Protein AF-A0A2R4MEC5-F1 (afdb_monomer)

Sequence (73 aa):
MGPFIRIALRYLAGGLVLRGVLSPETAQELSTDPDVIYIITQAVDWLMVVAGTALATVIEWAYQKAKQYGWAT

Solvent-accessible surface area (backbone atoms only — not comparable to full-atom values): 4065 Å² total; per-residue (Å²): 115,71,72,60,53,39,52,51,39,43,54,52,31,53,54,34,33,76,68,68,77,38,54,70,68,59,33,48,48,58,39,67,39,67,65,56,46,49,53,53,49,50,54,53,53,51,50,52,49,52,52,50,53,51,51,52,52,53,50,55,53,50,51,55,49,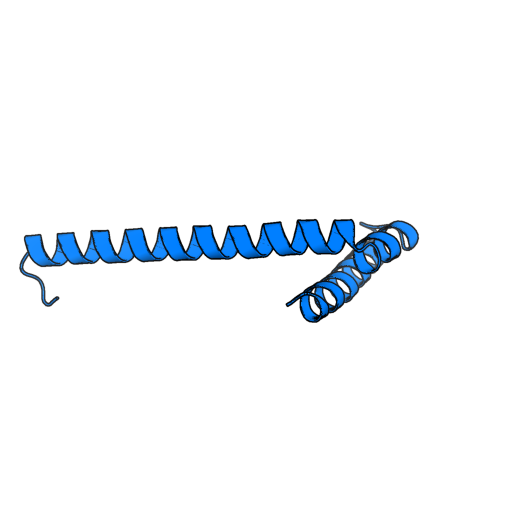36,55,76,71,68,46,98,119

Secondary structure (DSSP, 8-state):
-HHHHHHHHHHHHHHHHHTTSS-HHHHHHHHH-HHHHHHHHHHHHHHHHHHHHHHHHHHHHHHHHHHHTT---

pLDDT: mean 86.2, std 7.46, range [57.66, 97.56]

Organism: NCBI:txid454601

Mean predicted aligned error: 7.3 Å

Foldseek 3Di:
DLVVLLVVLLVVLVVCVVVVNDDPVVSVCCNPPPVNSVVVVVVVVVVVVVVVVVVVVVVVVVVVVCVVVVHDD

Radius of gyration: 19.94 Å; Cα contacts (8 Å, |Δi|>4): 40; chains: 1; bounding box: 45×25×46 Å

Structure (mmCIF, N/CA/C/O backbone):
data_AF-A0A2R4MEC5-F1
#
_entry.id   AF-A0A2R4MEC5-F1
#
loop_
_atom_site.group_PDB
_atom_site.id
_atom_site.type_symbol
_atom_site.label_atom_id
_atom_s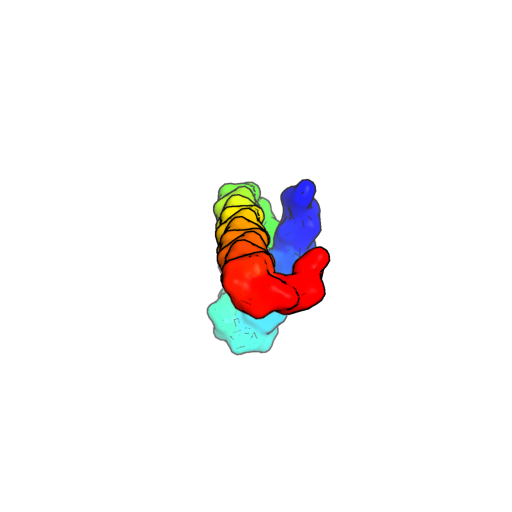ite.label_alt_id
_atom_site.label_comp_id
_atom_site.label_asym_id
_atom_site.label_entity_id
_atom_site.label_seq_id
_atom_site.pdbx_PDB_ins_code
_atom_site.Cartn_x
_atom_site.Cartn_y
_atom_site.Cartn_z
_atom_site.occupancy
_atom_site.B_iso_or_equiv
_atom_site.auth_seq_id
_atom_site.auth_comp_id
_atom_site.auth_asym_id
_atom_site.auth_atom_id
_atom_site.pdbx_PDB_model_num
ATOM 1 N N . MET A 1 1 ? 6.349 12.424 -0.763 1.00 57.66 1 MET A N 1
ATOM 2 C CA . MET A 1 1 ? 6.115 10.975 -0.960 1.00 57.66 1 MET A CA 1
ATOM 3 C C . MET A 1 1 ? 6.784 10.389 -2.211 1.00 57.66 1 MET A C 1
ATOM 5 O O . MET A 1 1 ? 7.214 9.248 -2.140 1.00 57.66 1 MET A O 1
ATOM 9 N N . GLY A 1 2 ? 6.998 11.142 -3.302 1.00 61.88 2 GLY A N 1
ATOM 10 C CA . GLY A 1 2 ? 7.666 10.640 -4.524 1.00 61.88 2 GLY A CA 1
ATOM 11 C C . GLY A 1 2 ? 9.029 9.913 -4.390 1.00 61.88 2 GLY A C 1
ATOM 12 O O . GLY A 1 2 ? 9.222 8.917 -5.089 1.00 61.88 2 GLY A O 1
ATOM 13 N N . PRO A 1 3 ? 9.978 10.311 -3.510 1.00 74.62 3 PRO A N 1
ATOM 14 C CA . PRO A 1 3 ? 11.271 9.620 -3.438 1.00 74.62 3 PRO A CA 1
ATOM 15 C C . PRO A 1 3 ? 11.173 8.192 -2.880 1.00 74.62 3 PRO A C 1
ATOM 17 O O . PRO A 1 3 ? 11.903 7.317 -3.337 1.00 74.62 3 PRO A O 1
ATOM 20 N N . PHE A 1 4 ? 10.256 7.923 -1.946 1.00 80.75 4 PHE A N 1
ATOM 21 C CA . PHE A 1 4 ? 10.114 6.591 -1.346 1.00 80.75 4 PHE A CA 1
ATOM 22 C C . PHE A 1 4 ? 9.546 5.569 -2.330 1.00 80.75 4 PHE A C 1
ATOM 24 O O . PHE A 1 4 ? 10.022 4.439 -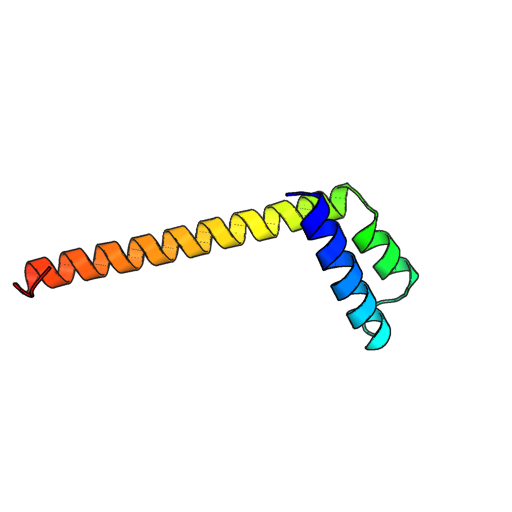2.379 1.00 80.75 4 PHE A O 1
ATOM 31 N N . ILE A 1 5 ? 8.585 5.975 -3.162 1.00 80.88 5 ILE A N 1
ATOM 32 C CA . ILE A 1 5 ? 7.985 5.101 -4.179 1.00 80.88 5 ILE A CA 1
ATOM 33 C C . ILE A 1 5 ? 8.993 4.767 -5.271 1.00 80.88 5 ILE A C 1
ATOM 35 O O . ILE A 1 5 ? 9.105 3.609 -5.657 1.00 80.88 5 ILE A O 1
ATOM 39 N N . ARG A 1 6 ? 9.817 5.735 -5.688 1.00 78.62 6 ARG A N 1
ATOM 40 C CA . ARG A 1 6 ? 10.936 5.472 -6.603 1.00 78.62 6 ARG A CA 1
ATOM 41 C C . ARG A 1 6 ? 11.911 4.434 -6.032 1.00 78.62 6 ARG A C 1
ATOM 43 O O . ARG A 1 6 ? 12.344 3.537 -6.752 1.00 78.62 6 ARG A O 1
ATOM 50 N N . ILE A 1 7 ? 12.248 4.534 -4.745 1.00 85.25 7 ILE A N 1
ATOM 51 C CA . ILE A 1 7 ? 13.128 3.566 -4.071 1.00 85.25 7 ILE A CA 1
ATOM 52 C C . ILE A 1 7 ? 12.463 2.185 -4.016 1.00 85.25 7 ILE A C 1
ATOM 54 O O . ILE A 1 7 ? 13.084 1.194 -4.401 1.00 85.25 7 ILE A O 1
ATOM 58 N N . ALA A 1 8 ? 11.198 2.116 -3.596 1.00 84.25 8 ALA A N 1
ATOM 59 C CA . ALA A 1 8 ? 10.440 0.870 -3.529 1.00 84.25 8 ALA A CA 1
ATOM 60 C C . ALA A 1 8 ? 10.346 0.187 -4.902 1.00 84.25 8 ALA A C 1
ATOM 62 O O . ALA A 1 8 ? 10.642 -1.002 -5.019 1.00 84.25 8 ALA A O 1
ATOM 63 N N . LEU A 1 9 ? 10.027 0.949 -5.951 1.00 84.50 9 LEU A N 1
ATOM 64 C CA . LEU A 1 9 ? 9.968 0.451 -7.323 1.00 84.50 9 LEU A CA 1
ATOM 65 C C . LEU A 1 9 ? 11.308 -0.096 -7.793 1.00 84.50 9 LEU A C 1
ATOM 67 O O . LEU A 1 9 ? 11.334 -1.151 -8.413 1.00 84.50 9 LEU A O 1
ATOM 71 N N . ARG A 1 10 ? 12.425 0.548 -7.449 1.00 82.75 10 ARG A N 1
ATOM 72 C CA . ARG A 1 10 ? 13.758 0.062 -7.825 1.00 82.75 10 ARG A CA 1
ATOM 73 C C . ARG A 1 10 ? 14.070 -1.310 -7.226 1.00 82.75 10 ARG A C 1
ATOM 75 O O . ARG A 1 10 ? 14.598 -2.174 -7.923 1.00 82.75 10 ARG A O 1
ATOM 82 N N . TYR A 1 11 ? 13.727 -1.527 -5.957 1.00 86.25 11 TYR A N 1
ATOM 83 C CA . TYR A 1 11 ? 13.936 -2.823 -5.305 1.00 86.25 11 TYR A CA 1
ATOM 84 C C . TYR 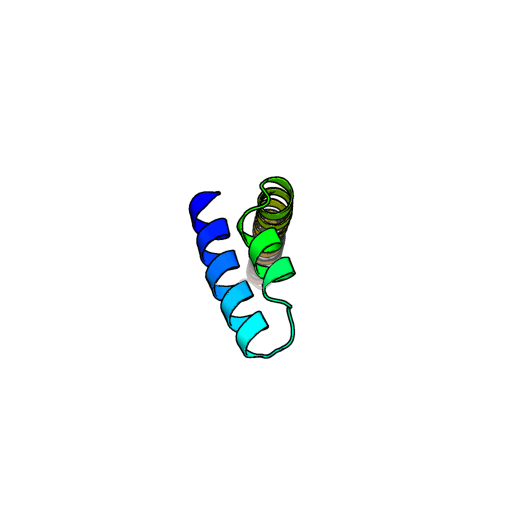A 1 11 ? 12.970 -3.895 -5.815 1.00 86.25 11 TYR A C 1
ATOM 86 O O . TYR A 1 11 ? 13.390 -5.028 -6.052 1.00 86.25 11 TYR A O 1
ATOM 94 N N . LEU A 1 12 ? 11.700 -3.541 -6.036 1.00 85.94 12 LEU A N 1
ATOM 95 C CA . LEU A 1 12 ? 10.710 -4.458 -6.602 1.00 85.94 12 LEU A CA 1
ATOM 96 C C . LEU A 1 12 ? 11.078 -4.862 -8.033 1.00 85.94 12 LEU A C 1
ATOM 98 O O . LEU A 1 12 ? 11.111 -6.051 -8.339 1.00 85.94 12 LEU A O 1
ATOM 102 N N . ALA A 1 13 ? 11.422 -3.895 -8.882 1.00 84.38 13 ALA A N 1
ATOM 103 C CA . ALA A 1 13 ? 11.838 -4.132 -10.258 1.00 84.38 13 ALA A CA 1
ATOM 104 C C . ALA A 1 13 ? 13.100 -5.003 -10.312 1.00 84.38 13 ALA A C 1
ATOM 106 O O . ALA A 1 13 ? 13.119 -6.003 -11.023 1.00 84.38 13 ALA A O 1
ATOM 107 N N . GLY A 1 14 ? 14.111 -4.709 -9.484 1.00 81.88 14 GLY A N 1
ATOM 108 C CA . GLY A 1 14 ? 15.309 -5.546 -9.371 1.00 81.88 14 GLY A CA 1
ATOM 109 C C . GLY A 1 14 ? 14.992 -6.990 -8.959 1.00 81.88 14 GLY A C 1
ATOM 110 O O . GLY A 1 14 ? 15.501 -7.932 -9.562 1.00 81.88 14 GLY A O 1
ATOM 111 N N . GLY A 1 15 ? 14.096 -7.185 -7.986 1.00 84.62 15 GLY A N 1
ATOM 112 C CA . GLY A 1 15 ? 13.650 -8.520 -7.574 1.00 84.62 15 GLY A CA 1
ATOM 113 C C . GLY A 1 15 ? 12.884 -9.278 -8.665 1.00 84.62 15 GLY A C 1
ATOM 114 O O . GLY A 1 15 ? 13.027 -10.495 -8.791 1.00 84.62 15 GLY A O 1
ATOM 115 N N . LEU A 1 16 ? 12.094 -8.573 -9.477 1.00 83.94 16 LEU A N 1
ATOM 116 C CA . LEU A 1 16 ? 11.346 -9.157 -10.593 1.00 83.94 16 LEU A CA 1
ATOM 117 C C . LEU A 1 16 ? 12.249 -9.524 -11.780 1.00 83.94 16 LEU A C 1
ATOM 119 O O . LEU A 1 16 ? 12.005 -10.548 -12.419 1.00 83.94 16 LEU A O 1
ATOM 123 N N . VAL A 1 17 ? 13.320 -8.761 -12.024 1.00 85.69 17 VAL A N 1
ATOM 124 C CA . VAL A 1 17 ? 14.366 -9.118 -13.001 1.00 85.69 17 VAL A CA 1
ATOM 125 C C . VAL A 1 17 ? 15.109 -10.375 -12.564 1.00 85.69 17 VAL A C 1
ATOM 127 O O . VAL A 1 17 ? 15.277 -11.294 -13.360 1.00 85.69 17 VAL A O 1
ATOM 130 N N . LEU A 1 18 ? 15.487 -10.475 -11.283 1.00 86.94 18 LEU A N 1
ATOM 131 C CA . LEU A 1 18 ? 16.146 -11.675 -10.746 1.00 86.94 18 LEU A CA 1
ATOM 132 C C . LEU A 1 18 ? 15.276 -12.936 -10.860 1.00 86.94 18 LEU A C 1
ATOM 134 O O . LEU A 1 18 ? 15.802 -14.039 -10.981 1.00 86.94 18 LEU A O 1
ATOM 138 N N . ARG A 1 19 ? 13.947 -12.782 -10.835 1.00 88.12 19 ARG A N 1
ATOM 139 C CA . ARG A 1 19 ? 12.989 -13.873 -11.070 1.00 88.12 19 ARG A CA 1
ATOM 140 C C . ARG A 1 19 ? 12.701 -14.144 -12.551 1.00 88.12 19 ARG A C 1
ATOM 142 O O . ARG A 1 19 ? 11.930 -15.054 -12.837 1.00 88.12 19 ARG A O 1
ATOM 149 N N . GLY A 1 20 ? 13.278 -13.374 -13.475 1.00 83.62 20 GLY A N 1
ATOM 150 C CA . GLY A 1 20 ? 13.052 -13.504 -14.918 1.00 83.62 20 GLY A CA 1
ATOM 151 C C . GLY A 1 20 ? 11.670 -13.042 -15.390 1.00 83.62 20 GLY A C 1
ATOM 152 O O . GLY A 1 20 ? 11.271 -13.366 -16.502 1.00 83.62 20 GLY A O 1
ATOM 153 N N . VAL A 1 21 ? 10.926 -12.310 -14.552 1.00 89.00 21 VAL A N 1
ATOM 154 C CA . VAL A 1 21 ? 9.579 -11.805 -14.880 1.00 89.00 21 VAL A CA 1
ATOM 155 C C . VAL A 1 21 ? 9.658 -10.512 -15.692 1.00 89.00 21 VAL A C 1
ATOM 157 O O . VAL A 1 21 ? 8.795 -10.249 -16.525 1.00 89.00 21 VAL A O 1
ATOM 160 N N . LEU A 1 22 ? 10.691 -9.704 -15.449 1.00 85.38 22 LEU A N 1
ATOM 161 C CA . LEU A 1 22 ? 10.939 -8.436 -16.131 1.00 85.38 22 LEU A CA 1
ATOM 162 C C . LEU A 1 22 ? 12.304 -8.459 -16.816 1.00 85.38 22 LEU A C 1
ATOM 164 O O . LEU A 1 22 ? 13.263 -9.016 -16.280 1.00 85.38 22 LEU A O 1
ATOM 168 N N . SER A 1 23 ? 12.397 -7.816 -17.979 1.00 87.38 23 SER A N 1
ATOM 169 C CA . SER A 1 23 ? 13.686 -7.521 -18.598 1.00 87.38 23 SER A CA 1
ATOM 170 C C . SER A 1 23 ? 14.383 -6.370 -17.851 1.00 87.38 23 SER A C 1
ATOM 172 O O . SER A 1 23 ? 13.706 -5.517 -17.258 1.00 87.38 23 SER A O 1
ATOM 174 N N . PRO A 1 24 ? 15.727 -6.319 -17.849 1.00 83.75 24 PRO A N 1
ATOM 175 C CA . PRO A 1 24 ? 16.479 -5.222 -17.239 1.00 83.75 24 PRO A CA 1
ATOM 176 C C . PRO A 1 24 ? 16.072 -3.841 -17.769 1.00 83.75 24 PRO A C 1
ATOM 178 O O . PRO A 1 24 ? 16.007 -2.882 -17.002 1.00 83.75 24 PRO A O 1
ATOM 181 N N . GLU A 1 25 ? 15.753 -3.753 -19.060 1.00 84.88 25 GLU A N 1
ATOM 182 C CA . GLU A 1 25 ? 15.373 -2.514 -19.738 1.00 84.88 25 GLU A CA 1
ATOM 183 C C . GLU A 1 25 ? 14.023 -1.997 -19.223 1.00 84.88 25 GLU A C 1
ATOM 185 O O . GLU A 1 25 ? 13.912 -0.840 -18.817 1.00 84.88 25 GLU A O 1
ATOM 190 N N . THR A 1 26 ? 13.015 -2.872 -19.135 1.00 83.00 26 THR A N 1
ATOM 191 C CA . THR A 1 26 ? 11.686 -2.508 -18.616 1.00 83.00 26 THR A CA 1
ATOM 192 C C . THR A 1 26 ? 11.733 -2.192 -17.120 1.00 83.00 26 THR A C 1
ATOM 194 O O . THR A 1 26 ? 11.033 -1.302 -16.641 1.00 83.00 26 THR A O 1
ATOM 197 N N . ALA A 1 27 ? 12.585 -2.880 -16.357 1.00 82.25 27 ALA A N 1
ATOM 198 C CA . ALA A 1 27 ? 12.789 -2.583 -14.941 1.00 82.25 27 ALA A CA 1
ATOM 199 C C . ALA A 1 27 ? 13.426 -1.205 -14.709 1.00 82.25 27 ALA A C 1
ATOM 201 O O . ALA A 1 27 ? 13.084 -0.518 -13.741 1.00 82.25 27 ALA A O 1
ATOM 202 N N . GLN A 1 28 ? 14.338 -0.794 -15.592 1.00 84.12 28 GLN A N 1
ATOM 203 C CA . GLN A 1 28 ? 14.930 0.534 -15.543 1.00 84.12 28 GLN A CA 1
ATOM 204 C C . GLN A 1 28 ? 13.865 1.599 -15.809 1.00 84.12 28 GLN A C 1
ATOM 206 O O . GLN A 1 28 ? 13.678 2.464 -14.952 1.00 84.12 28 GLN A O 1
ATOM 211 N N . GLU A 1 29 ? 13.112 1.462 -16.903 1.00 83.94 29 GLU A N 1
ATOM 212 C CA . GLU A 1 29 ? 12.019 2.364 -17.292 1.00 83.94 29 GLU A CA 1
ATOM 213 C C . GLU A 1 29 ? 10.995 2.546 -16.160 1.00 83.94 29 GLU A C 1
ATOM 215 O O . GLU A 1 29 ? 10.740 3.676 -15.739 1.00 83.94 29 GLU A O 1
ATOM 220 N N . LEU A 1 30 ? 10.545 1.445 -15.542 1.00 81.94 30 LEU A N 1
ATOM 221 C CA . LEU A 1 30 ? 9.598 1.451 -14.418 1.00 81.94 30 LEU A CA 1
ATOM 222 C C . LEU A 1 30 ? 10.075 2.282 -13.209 1.00 81.94 30 LEU A C 1
ATOM 224 O O . LEU A 1 30 ? 9.269 2.817 -12.448 1.00 81.94 30 LEU A O 1
ATOM 228 N N . SER A 1 31 ? 11.391 2.371 -12.999 1.00 80.12 31 SER A N 1
ATOM 229 C CA . SER A 1 31 ? 11.993 3.039 -11.836 1.00 80.12 31 SER A CA 1
ATOM 230 C C . SER A 1 31 ? 12.464 4.472 -12.104 1.00 80.12 31 SER A C 1
ATOM 232 O O . SER A 1 31 ? 12.748 5.211 -11.155 1.00 80.12 31 SER A O 1
ATOM 234 N N . THR A 1 32 ? 12.568 4.878 -13.372 1.00 83.69 32 THR A N 1
ATOM 235 C CA . THR A 1 32 ? 13.087 6.197 -13.763 1.00 83.69 32 THR A CA 1
ATOM 236 C C . THR A 1 32 ? 12.051 7.099 -14.408 1.00 83.69 32 THR A C 1
ATOM 238 O O . THR A 1 32 ? 12.184 8.317 -14.262 1.00 83.69 32 THR A O 1
ATOM 241 N N . ASP A 1 33 ? 11.031 6.534 -15.053 1.00 83.81 33 ASP A N 1
ATOM 242 C CA . ASP A 1 33 ? 9.988 7.298 -15.732 1.00 83.81 33 ASP A CA 1
ATOM 243 C C . ASP A 1 33 ? 9.114 8.075 -14.718 1.00 83.81 33 ASP A C 1
ATOM 245 O O . ASP A 1 33 ? 8.498 7.469 -13.830 1.00 83.81 33 ASP A O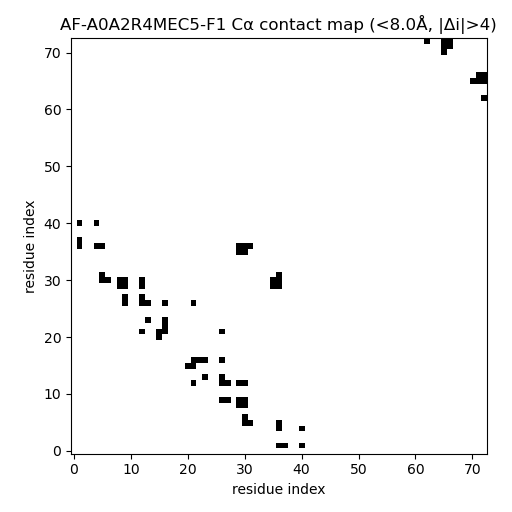 1
ATOM 249 N N . PRO A 1 34 ? 9.070 9.421 -14.799 1.00 83.88 34 PRO A N 1
ATOM 250 C CA . PRO A 1 34 ? 8.233 10.248 -13.934 1.00 83.88 34 PRO A CA 1
ATOM 251 C C . PRO A 1 34 ? 6.735 9.921 -13.999 1.00 83.88 34 PRO A C 1
ATOM 253 O O . PRO A 1 34 ? 6.080 9.958 -12.955 1.00 83.88 34 PRO A O 1
ATOM 256 N N . ASP A 1 35 ? 6.203 9.583 -15.175 1.00 88.19 35 ASP A N 1
ATOM 257 C CA . ASP A 1 35 ? 4.771 9.343 -15.386 1.00 88.19 35 ASP A CA 1
ATOM 258 C C . ASP A 1 35 ? 4.352 8.008 -14.772 1.00 88.19 35 ASP A C 1
ATOM 260 O O . ASP A 1 35 ? 3.344 7.919 -14.066 1.00 88.19 35 ASP A O 1
ATOM 264 N N . VAL A 1 36 ? 5.180 6.975 -14.941 1.00 84.25 36 VAL A N 1
ATOM 265 C CA . VAL A 1 36 ? 4.972 5.669 -14.299 1.00 84.25 36 VAL A CA 1
ATOM 266 C C . VAL A 1 36 ? 4.998 5.802 -12.778 1.00 84.25 36 VAL A C 1
ATOM 268 O O . VAL A 1 36 ? 4.106 5.302 -12.088 1.00 84.25 36 VAL A O 1
ATOM 271 N N . ILE A 1 37 ? 5.992 6.515 -12.238 1.00 85.19 37 ILE A N 1
ATOM 272 C CA . ILE A 1 37 ? 6.087 6.767 -10.796 1.00 85.19 37 ILE A CA 1
ATOM 273 C C . ILE A 1 37 ? 4.846 7.516 -10.305 1.00 85.19 37 ILE A C 1
ATOM 275 O O . ILE A 1 37 ? 4.320 7.182 -9.241 1.00 85.19 37 ILE A O 1
ATOM 279 N N . TYR A 1 38 ? 4.365 8.505 -11.062 1.00 86.06 38 TYR A N 1
ATOM 280 C CA . TYR A 1 38 ? 3.170 9.269 -10.719 1.00 86.06 38 TYR A CA 1
ATOM 281 C C . TYR A 1 38 ? 1.919 8.387 -10.670 1.00 86.06 38 TYR A C 1
ATOM 283 O O . TYR A 1 38 ? 1.222 8.387 -9.654 1.00 86.06 38 TYR A O 1
ATOM 291 N N . ILE A 1 39 ? 1.669 7.586 -11.709 1.00 86.69 39 ILE A N 1
ATOM 292 C CA . ILE A 1 39 ? 0.507 6.688 -11.781 1.00 86.69 39 ILE A CA 1
ATOM 293 C C . ILE A 1 39 ? 0.529 5.680 -10.632 1.00 86.69 39 ILE A C 1
ATOM 295 O O . ILE A 1 39 ? -0.480 5.490 -9.954 1.00 86.69 39 ILE A O 1
ATOM 299 N N . ILE A 1 40 ? 1.683 5.060 -10.369 1.00 84.56 40 ILE A N 1
ATOM 300 C CA . ILE A 1 40 ? 1.822 4.088 -9.277 1.00 84.56 40 ILE A CA 1
ATOM 301 C C . ILE A 1 40 ? 1.611 4.764 -7.925 1.00 84.56 40 ILE A C 1
ATOM 303 O O . ILE A 1 40 ? 0.929 4.211 -7.065 1.00 84.56 40 ILE A O 1
ATOM 307 N N . THR A 1 41 ? 2.152 5.970 -7.744 1.00 84.94 41 THR A N 1
ATOM 308 C CA . THR A 1 41 ? 1.934 6.749 -6.520 1.00 84.94 41 THR A CA 1
ATOM 309 C C . THR A 1 41 ? 0.453 7.000 -6.294 1.00 84.94 41 THR A C 1
ATOM 311 O O . THR A 1 41 ? -0.059 6.681 -5.225 1.00 84.94 41 THR A O 1
ATOM 314 N N . GLN A 1 42 ? -0.258 7.475 -7.316 1.00 87.19 42 GLN A N 1
ATOM 315 C CA . GLN A 1 42 ? -1.694 7.702 -7.206 1.00 87.19 42 GLN A CA 1
ATOM 316 C C . GLN A 1 42 ? -2.469 6.419 -6.924 1.00 87.19 42 GLN A C 1
ATOM 318 O O . GLN A 1 42 ? -3.365 6.428 -6.088 1.00 87.19 42 GLN A O 1
ATOM 323 N N . ALA A 1 43 ? -2.130 5.313 -7.585 1.00 85.44 43 ALA A N 1
ATOM 324 C CA . ALA A 1 43 ? -2.796 4.036 -7.360 1.00 85.44 43 ALA A CA 1
ATOM 325 C C . ALA A 1 43 ? -2.638 3.556 -5.907 1.00 85.44 43 ALA A C 1
ATOM 327 O O . ALA A 1 43 ? -3.610 3.106 -5.298 1.00 85.44 43 ALA A O 1
ATOM 328 N N . VAL A 1 44 ? -1.435 3.687 -5.336 1.00 86.62 44 VAL A N 1
ATOM 329 C CA . VAL A 1 44 ? -1.168 3.344 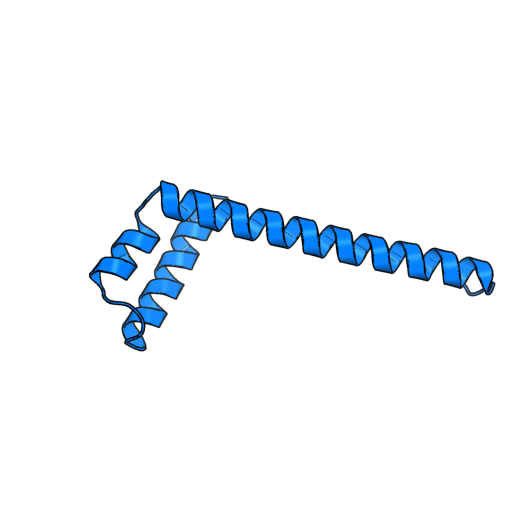-3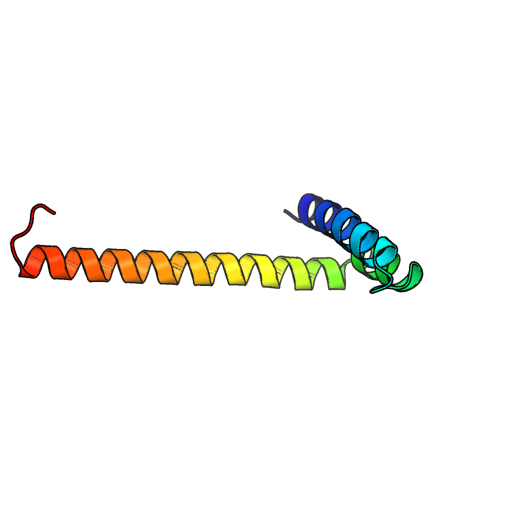.931 1.00 86.62 44 VAL A CA 1
ATOM 330 C C . VAL A 1 44 ? -1.931 4.275 -2.991 1.00 86.62 44 VAL A C 1
ATOM 332 O O . VAL A 1 44 ? -2.597 3.791 -2.076 1.00 86.62 44 VAL A O 1
ATOM 335 N N . ASP A 1 45 ? -1.897 5.585 -3.236 1.00 86.44 45 ASP A N 1
ATOM 336 C CA . ASP A 1 45 ? -2.592 6.568 -2.402 1.00 86.44 45 ASP A CA 1
ATOM 337 C C . ASP A 1 45 ? -4.111 6.313 -2.394 1.00 86.44 45 ASP A C 1
ATOM 339 O O . ASP A 1 45 ? -4.730 6.241 -1.329 1.00 86.44 45 ASP A O 1
ATOM 343 N N . TRP A 1 46 ? -4.714 6.078 -3.565 1.00 87.62 46 TRP A N 1
ATOM 344 C CA . TRP A 1 46 ? -6.136 5.743 -3.683 1.00 87.62 46 TRP A CA 1
ATOM 345 C C . TRP A 1 46 ? -6.494 4.428 -2.989 1.00 87.62 46 TRP A C 1
ATOM 347 O O . TRP A 1 46 ? -7.529 4.356 -2.323 1.00 87.62 46 TRP A O 1
ATOM 357 N N . LEU A 1 47 ? -5.642 3.403 -3.086 1.00 90.44 47 LEU A N 1
ATOM 358 C CA . LEU A 1 47 ? -5.848 2.138 -2.379 1.00 90.44 47 LEU A CA 1
ATOM 359 C C . LEU A 1 47 ? -5.884 2.347 -0.859 1.00 90.44 47 LEU A C 1
ATOM 361 O O . LEU A 1 47 ? -6.752 1.790 -0.184 1.00 90.44 47 LEU A O 1
ATOM 365 N N . MET A 1 48 ? -4.976 3.167 -0.319 1.00 87.94 48 MET A N 1
ATOM 366 C CA . MET A 1 48 ? -4.939 3.472 1.114 1.00 87.94 48 MET A CA 1
ATOM 367 C C . MET A 1 48 ? -6.183 4.239 1.565 1.00 87.94 48 MET A C 1
ATOM 369 O O . MET A 1 48 ? -6.740 3.923 2.618 1.00 87.94 48 MET A O 1
ATOM 373 N N . VAL A 1 49 ? -6.656 5.196 0.759 1.00 92.50 49 VAL A N 1
ATOM 374 C CA . VAL A 1 49 ? -7.905 5.925 1.030 1.00 92.50 49 VAL A CA 1
ATOM 375 C C . VAL A 1 49 ? -9.085 4.960 1.083 1.00 92.50 49 VAL A C 1
ATOM 377 O O . VAL A 1 49 ? -9.803 4.933 2.079 1.00 92.50 49 VAL A O 1
ATOM 380 N N . VAL A 1 50 ? -9.256 4.118 0.061 1.00 94.94 50 VAL A N 1
ATOM 381 C CA . VAL A 1 50 ? -10.367 3.155 -0.001 1.00 94.94 50 VAL A CA 1
ATOM 382 C C . VAL A 1 50 ? -10.329 2.190 1.183 1.00 94.94 50 VAL A C 1
ATOM 384 O O . VAL A 1 50 ? -11.357 1.971 1.824 1.00 94.94 50 VAL A O 1
ATOM 387 N N . ALA A 1 51 ? -9.155 1.647 1.516 1.00 95.00 51 ALA A N 1
ATOM 388 C CA . ALA A 1 51 ? -9.000 0.739 2.650 1.00 95.00 51 ALA A CA 1
ATOM 389 C C . ALA A 1 51 ? -9.335 1.423 3.986 1.00 95.00 51 ALA A C 1
ATOM 391 O O . ALA A 1 51 ? -10.075 0.865 4.798 1.00 95.00 51 ALA A O 1
ATOM 392 N N . GLY A 1 52 ? -8.842 2.647 4.199 1.00 95.06 52 GLY A N 1
ATOM 393 C CA . GLY A 1 52 ? -9.127 3.428 5.401 1.00 95.06 52 GLY A CA 1
ATOM 394 C C . GLY A 1 52 ? -10.611 3.769 5.536 1.00 95.06 52 GLY A C 1
ATOM 395 O O . GLY A 1 52 ? -11.198 3.565 6.598 1.00 95.06 52 GLY A O 1
ATOM 396 N N . THR A 1 53 ? -11.247 4.217 4.450 1.00 96.38 53 THR A N 1
ATOM 397 C CA . THR A 1 53 ? -12.684 4.520 4.428 1.00 96.38 53 THR A CA 1
ATOM 398 C C . THR A 1 53 ? -13.530 3.275 4.675 1.00 96.38 53 THR A C 1
ATOM 400 O O . THR A 1 53 ? -14.487 3.332 5.449 1.00 96.38 53 THR A O 1
ATOM 403 N N . ALA A 1 54 ? -13.178 2.139 4.070 1.00 96.81 54 ALA A N 1
ATOM 404 C CA . ALA A 1 54 ? -13.882 0.881 4.296 1.00 96.81 54 ALA A CA 1
ATOM 405 C C . ALA A 1 54 ? -13.796 0.449 5.767 1.00 96.81 54 ALA A C 1
ATOM 407 O O . ALA A 1 54 ? -14.819 0.139 6.375 1.00 96.81 54 ALA A O 1
ATOM 408 N N . LEU A 1 55 ? -12.600 0.499 6.364 1.00 97.56 55 LEU A N 1
ATOM 409 C CA . LEU A 1 55 ? -12.401 0.166 7.776 1.00 97.56 55 LEU A CA 1
ATOM 410 C C . LEU A 1 55 ? -13.188 1.095 8.701 1.00 97.56 55 LEU A C 1
ATOM 412 O O . LEU A 1 55 ? -13.898 0.611 9.580 1.00 97.56 55 LEU A O 1
ATOM 416 N N . ALA A 1 56 ? -13.113 2.408 8.478 1.00 96.19 56 ALA A N 1
ATOM 417 C CA . ALA A 1 56 ? -13.874 3.381 9.257 1.00 96.19 56 ALA A CA 1
ATOM 418 C C . ALA A 1 56 ? -15.381 3.096 9.181 1.00 96.19 56 ALA A C 1
ATOM 420 O O . ALA A 1 56 ? -16.059 3.054 10.203 1.00 96.19 56 ALA A O 1
ATOM 421 N N . THR A 1 57 ? -15.889 2.802 7.983 1.00 96.81 57 THR A N 1
ATOM 422 C CA . THR A 1 57 ? -17.305 2.468 7.768 1.00 96.81 57 THR A CA 1
ATOM 423 C C . THR A 1 57 ? -17.719 1.215 8.540 1.00 96.81 57 THR A C 1
ATOM 425 O O . THR A 1 57 ? -18.776 1.195 9.170 1.00 96.81 57 THR A O 1
ATOM 428 N N . VAL A 1 58 ? -16.886 0.170 8.523 1.00 97.12 58 VAL A N 1
ATOM 429 C CA . VAL A 1 58 ? -17.148 -1.077 9.257 1.00 97.12 58 VAL A CA 1
ATOM 430 C C . VAL A 1 58 ? -17.156 -0.839 10.767 1.00 97.12 58 VAL A C 1
ATOM 432 O O . VAL A 1 58 ? -18.043 -1.346 11.455 1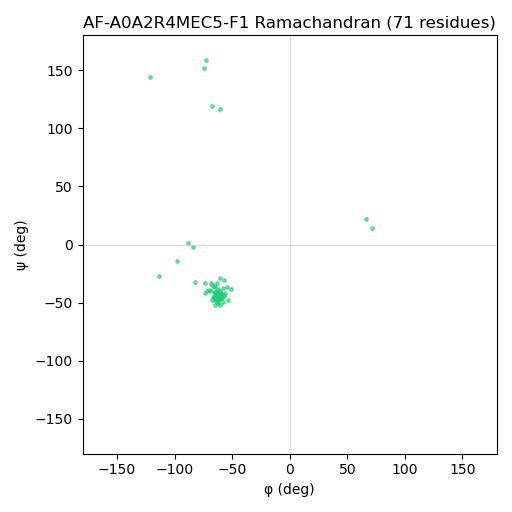.00 97.12 58 VAL A O 1
ATOM 435 N N . ILE A 1 59 ? -16.203 -0.058 11.280 1.00 96.12 59 ILE A N 1
ATOM 436 C CA . ILE A 1 59 ? -16.105 0.264 12.710 1.00 96.12 59 ILE A CA 1
ATOM 437 C C . ILE A 1 59 ? -17.337 1.044 13.166 1.00 96.12 59 ILE A C 1
ATOM 439 O O . ILE A 1 59 ? -17.976 0.657 14.142 1.00 96.12 59 ILE A O 1
ATOM 443 N N . GLU A 1 60 ? -17.711 2.096 12.438 1.00 95.69 60 GLU A N 1
ATOM 444 C CA . GLU A 1 60 ? -18.896 2.900 12.749 1.00 95.69 60 GLU A CA 1
ATOM 445 C C . GLU A 1 60 ? -20.171 2.052 12.726 1.00 95.69 60 GLU A C 1
ATOM 447 O O . GLU A 1 60 ? -21.006 2.128 13.629 1.00 95.69 60 GLU A O 1
ATOM 452 N N . TRP A 1 61 ? -20.310 1.173 11.732 1.00 94.81 61 TRP A N 1
ATOM 453 C CA . TRP A 1 61 ? -21.446 0.260 11.655 1.00 94.81 61 TRP A CA 1
ATOM 454 C C . TRP A 1 61 ? -21.508 -0.698 12.853 1.00 94.81 61 TRP A C 1
ATOM 456 O O . TRP A 1 61 ? -22.573 -0.875 13.454 1.00 94.81 61 TRP A O 1
ATOM 466 N N . ALA A 1 62 ? -20.370 -1.280 13.239 1.00 92.25 62 ALA A N 1
ATOM 467 C CA . ALA A 1 62 ? -20.278 -2.161 14.399 1.00 92.25 62 ALA A CA 1
ATOM 468 C C . ALA A 1 62 ? -20.611 -1.418 15.702 1.00 92.25 62 ALA A C 1
ATOM 470 O O . ALA A 1 62 ? -21.355 -1.934 16.538 1.00 92.25 62 ALA A O 1
ATOM 471 N N . TYR A 1 63 ? -20.130 -0.183 15.847 1.00 92.06 63 TYR A N 1
ATOM 472 C CA . TYR A 1 63 ? -20.396 0.670 17.001 1.00 92.06 63 TYR A CA 1
ATOM 473 C C . TYR A 1 63 ? -21.885 1.011 17.138 1.00 92.06 63 TYR A C 1
ATOM 475 O O . TYR A 1 63 ? -22.468 0.887 18.218 1.00 92.06 63 TYR A O 1
ATOM 483 N N . GLN A 1 64 ? -22.545 1.354 16.028 1.00 93.69 64 GLN A N 1
ATOM 484 C CA . GLN A 1 64 ? -23.990 1.594 16.016 1.00 93.69 64 GLN A CA 1
ATOM 485 C C . GLN A 1 64 ? -24.785 0.345 16.405 1.00 93.69 64 GLN A C 1
ATOM 487 O O . GLN A 1 64 ? -25.777 0.437 17.131 1.00 93.69 64 GLN A O 1
ATOM 492 N N . LYS A 1 65 ? -24.344 -0.839 15.968 1.00 92.44 65 LYS A N 1
ATOM 493 C CA . LYS A 1 65 ? -24.966 -2.101 16.380 1.00 92.44 65 LYS A CA 1
ATOM 494 C C . LYS A 1 65 ? -24.761 -2.382 17.863 1.00 92.44 65 LYS A C 1
ATOM 496 O O . LYS A 1 65 ? -25.737 -2.694 18.539 1.00 92.44 65 LYS A O 1
ATOM 501 N N . ALA A 1 66 ? -23.555 -2.195 18.390 1.00 91.31 66 ALA A N 1
ATOM 502 C CA . ALA A 1 66 ? -23.280 -2.366 19.816 1.00 91.31 66 ALA A CA 1
ATOM 503 C C . ALA A 1 66 ? -24.186 -1.477 20.690 1.00 91.31 66 ALA A C 1
ATOM 505 O O . ALA A 1 66 ? -24.762 -1.964 21.664 1.00 91.31 66 ALA A O 1
ATOM 506 N N . LYS A 1 67 ? -24.416 -0.220 20.279 1.00 89.38 67 LYS A N 1
ATOM 507 C CA . LYS A 1 67 ? -25.372 0.690 20.937 1.00 89.38 67 LYS A CA 1
ATOM 508 C C . LYS A 1 67 ? -26.807 0.168 20.917 1.00 89.38 67 LYS A C 1
ATOM 510 O O . LYS A 1 67 ? -27.486 0.235 21.936 1.00 89.38 67 LYS A O 1
ATOM 515 N N . GLN A 1 68 ? -27.270 -0.368 19.784 1.00 91.00 68 GLN A N 1
ATOM 516 C CA . GLN A 1 68 ? -28.617 -0.947 19.670 1.00 91.00 68 GLN A CA 1
ATOM 517 C C . GLN A 1 68 ? -28.812 -2.158 20.594 1.00 91.00 68 GLN A C 1
ATOM 519 O O . GLN A 1 68 ? -29.907 -2.357 21.112 1.00 91.00 68 GLN A O 1
ATOM 524 N N . TYR A 1 69 ? -27.758 -2.944 20.822 1.00 91.06 69 TYR A N 1
ATOM 525 C CA . TYR A 1 69 ? -27.793 -4.116 21.702 1.00 91.06 69 TYR A CA 1
ATOM 526 C C . TYR A 1 69 ? -27.482 -3.803 23.175 1.00 91.06 69 TYR A C 1
ATOM 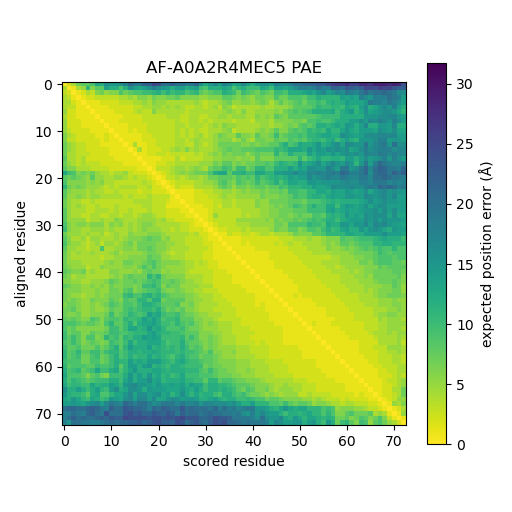528 O O . TYR A 1 69 ? -27.476 -4.719 23.997 1.00 91.06 69 TYR A O 1
ATOM 536 N N . GLY A 1 70 ? -27.244 -2.533 23.529 1.00 85.19 70 GLY A N 1
ATOM 537 C CA . GLY A 1 70 ? -26.942 -2.114 24.902 1.00 85.19 70 GLY A CA 1
ATOM 538 C C . GLY A 1 70 ? -25.606 -2.642 25.433 1.00 85.19 70 GLY A C 1
ATOM 539 O O . GLY A 1 70 ? -25.429 -2.765 26.644 1.00 85.19 70 GLY A O 1
ATOM 540 N N . TRP A 1 71 ? -24.680 -3.004 24.543 1.00 82.12 71 TRP A N 1
ATOM 541 C CA . TRP A 1 71 ? -23.336 -3.440 24.922 1.00 82.12 71 TRP A CA 1
ATOM 542 C C . TRP A 1 71 ? -22.502 -2.245 25.393 1.00 82.12 71 TRP A C 1
ATOM 544 O O . TRP A 1 71 ? -22.809 -1.102 25.062 1.00 82.12 71 TRP A O 1
ATOM 554 N N . ALA A 1 72 ? -21.445 -2.502 26.170 1.00 72.62 72 ALA A N 1
ATOM 555 C CA . ALA A 1 72 ? -20.502 -1.452 26.545 1.00 72.62 72 ALA A CA 1
ATOM 556 C C . ALA A 1 72 ? -19.859 -0.875 25.272 1.00 72.62 72 ALA A C 1
ATOM 558 O O . ALA A 1 72 ? -19.208 -1.601 24.518 1.00 72.62 72 ALA A O 1
ATOM 559 N N . THR A 1 73 ? -20.102 0.410 25.027 1.00 63.41 73 THR A N 1
ATOM 560 C CA . THR A 1 73 ? -19.662 1.181 23.854 1.00 63.41 73 THR A CA 1
ATOM 561 C C . THR A 1 73 ? -18.764 2.319 24.276 1.00 63.41 73 THR A C 1
ATOM 563 O O . THR A 1 73 ? -19.138 2.978 25.272 1.00 63.41 73 THR A O 1
#